Protein AF-A0A847ZQ90-F1 (afdb_monomer)

Sequence (105 aa):
MAGVKGRSGGARPGAGRPKKEPQEHDESGVFGPDTNGMQPLDVLQTMMNDPEIPVALRIKAAQAAAQYVHPKIGDGGKKAETADRAKVAASKFKPATPPPPTRLQ

pLDDT: mean 77.45, std 12.91, range [46.72, 95.0]

Secondary structure (DSSP, 8-state):
-TT-TTTS----TT-SPPPPPPP--------S---TT--HHHHHHHHHH-SSS-HHHHHHHHHHHHHHHS--TTTSHHHHHHHHHHHHHHHTTPPPPPPPPP---

Solvent-accessible surface area (backbone atoms only — not comparable to full-atom values): 7118 Å² total; per-residue (Å²): 126,91,76,48,91,88,72,58,94,60,88,48,92,89,60,70,80,78,82,74,77,83,75,85,72,81,79,78,82,78,82,69,80,92,55,84,91,56,55,74,66,55,48,27,54,52,47,40,70,40,83,89,47,57,67,73,57,20,52,52,27,43,62,63,43,43,66,76,75,46,74,53,82,78,77,59,38,76,64,50,57,50,51,54,53,47,52,61,54,52,66,75,66,62,78,80,80,79,79,78,83,81,81,84,128

Structure (mmCIF, N/CA/C/O backbone):
data_AF-A0A847ZQ90-F1
#
_entry.id   AF-A0A847ZQ90-F1
#
loop_
_atom_site.group_PDB
_atom_site.id
_atom_site.type_symbol
_atom_site.label_atom_id
_atom_site.label_alt_id
_atom_site.label_comp_id
_atom_site.label_asym_id
_atom_site.label_entity_id
_atom_site.label_seq_id
_atom_site.pdbx_PDB_ins_code
_atom_site.Cartn_x
_atom_site.Cartn_y
_atom_site.Cartn_z
_atom_site.occupancy
_atom_site.B_iso_or_equiv
_atom_site.auth_seq_id
_atom_site.auth_comp_id
_atom_site.auth_asym_id
_atom_site.auth_atom_id
_atom_site.pdbx_PDB_model_num
ATOM 1 N N . MET A 1 1 ? 34.712 35.000 13.107 1.00 46.72 1 MET A N 1
ATOM 2 C CA . MET A 1 1 ? 33.842 35.631 12.092 1.00 46.72 1 MET A CA 1
ATOM 3 C C . MET A 1 1 ? 33.406 34.585 11.078 1.00 46.72 1 MET A C 1
ATOM 5 O O . MET A 1 1 ? 34.232 34.127 10.294 1.00 46.72 1 MET A O 1
ATOM 9 N N . ALA A 1 2 ? 32.135 34.183 11.114 1.00 49.19 2 ALA A N 1
ATOM 10 C CA . ALA A 1 2 ? 31.499 33.549 9.962 1.00 49.19 2 ALA A CA 1
ATOM 11 C C . ALA A 1 2 ? 31.357 34.612 8.854 1.00 49.19 2 ALA A C 1
ATOM 13 O O . ALA A 1 2 ? 31.035 35.756 9.164 1.00 49.19 2 ALA A O 1
ATOM 14 N N . GLY A 1 3 ? 31.658 34.269 7.597 1.00 58.31 3 GLY A N 1
ATOM 15 C CA . GLY A 1 3 ? 31.523 35.194 6.458 1.00 58.31 3 GLY A CA 1
ATOM 16 C C . GLY A 1 3 ? 32.808 35.866 5.950 1.00 58.31 3 GLY A C 1
ATOM 17 O O . GLY A 1 3 ? 32.733 36.697 5.051 1.00 58.31 3 GLY A O 1
ATOM 18 N N . VAL A 1 4 ? 33.997 35.500 6.448 1.00 60.16 4 VAL A N 1
ATOM 19 C CA . VAL A 1 4 ? 35.259 35.921 5.805 1.00 60.16 4 VAL A CA 1
ATOM 20 C C . VAL A 1 4 ? 35.338 35.283 4.411 1.00 60.16 4 VAL A C 1
ATOM 22 O O . VAL A 1 4 ? 35.268 34.056 4.291 1.00 60.16 4 VAL A O 1
ATOM 25 N N . LYS A 1 5 ? 35.482 36.105 3.361 1.00 57.72 5 LYS A N 1
ATOM 26 C CA . LYS A 1 5 ? 35.634 35.673 1.960 1.00 57.72 5 LYS A CA 1
ATOM 27 C C . LYS A 1 5 ? 36.796 34.670 1.865 1.00 57.72 5 LYS A C 1
ATOM 29 O O . LYS A 1 5 ? 37.941 35.035 2.102 1.00 57.72 5 LYS A O 1
ATOM 34 N N . GLY A 1 6 ? 36.483 33.399 1.599 1.00 62.88 6 GLY A N 1
ATOM 35 C CA . GLY A 1 6 ? 37.452 32.291 1.535 1.00 62.88 6 GLY A CA 1
ATOM 36 C C . GLY A 1 6 ? 37.473 31.328 2.735 1.00 62.88 6 GLY A C 1
ATOM 37 O O . GLY A 1 6 ? 38.161 30.316 2.669 1.00 62.88 6 GLY A O 1
ATOM 38 N N . ARG A 1 7 ? 36.717 31.588 3.813 1.00 59.31 7 ARG A N 1
ATOM 39 C CA . ARG A 1 7 ? 36.573 30.672 4.971 1.00 59.31 7 ARG A CA 1
ATOM 40 C C . ARG A 1 7 ? 35.157 30.113 5.160 1.00 59.31 7 ARG A C 1
ATOM 42 O O . ARG A 1 7 ? 34.909 29.409 6.135 1.00 59.31 7 ARG A O 1
ATOM 49 N N . SER A 1 8 ? 34.215 30.424 4.270 1.00 66.31 8 SER A N 1
ATOM 50 C CA . SER A 1 8 ? 32.895 29.787 4.274 1.00 66.31 8 SER A CA 1
ATOM 51 C C . SER A 1 8 ? 32.989 28.369 3.703 1.00 66.31 8 SER A C 1
ATOM 53 O O . SER A 1 8 ? 33.693 28.127 2.724 1.00 66.31 8 SER A O 1
ATOM 55 N N . GLY A 1 9 ? 32.277 27.422 4.319 1.00 65.50 9 GLY A N 1
ATOM 56 C CA . GLY A 1 9 ? 32.159 26.030 3.869 1.00 65.50 9 GLY A CA 1
ATOM 57 C C . GLY A 1 9 ? 31.305 25.881 2.606 1.00 65.50 9 GLY A C 1
ATOM 58 O O . GLY A 1 9 ? 30.337 25.132 2.608 1.00 65.50 9 GLY A O 1
ATOM 59 N N . GLY A 1 10 ? 31.616 26.645 1.557 1.00 70.00 10 GLY A N 1
ATOM 60 C CA . GLY A 1 10 ? 30.980 26.528 0.248 1.00 70.00 10 GLY A CA 1
ATOM 61 C C . GLY A 1 10 ? 31.438 25.274 -0.496 1.00 70.00 10 GLY A C 1
ATOM 62 O O . GLY A 1 10 ? 32.415 24.628 -0.107 1.00 70.00 10 GLY A O 1
ATOM 63 N N . ALA A 1 11 ? 30.727 24.937 -1.575 1.00 65.81 11 ALA A N 1
ATOM 64 C CA . ALA A 1 11 ? 31.082 23.829 -2.455 1.00 65.81 11 ALA A CA 1
ATOM 65 C C . ALA A 1 11 ? 32.560 23.934 -2.866 1.00 65.81 11 ALA A C 1
ATOM 67 O O . ALA A 1 11 ? 32.972 24.894 -3.521 1.00 65.81 11 ALA A O 1
ATOM 68 N N . ARG A 1 12 ? 33.373 22.968 -2.426 1.00 71.50 12 ARG A N 1
ATOM 69 C CA . ARG A 1 12 ? 34.786 22.907 -2.800 1.00 71.50 12 ARG A CA 1
ATOM 70 C C . ARG A 1 12 ? 34.880 22.376 -4.234 1.00 71.50 12 ARG A C 1
ATOM 72 O O . ARG A 1 12 ? 34.108 21.478 -4.575 1.00 71.50 12 ARG A O 1
ATOM 79 N N . PRO A 1 13 ? 35.814 22.868 -5.063 1.00 69.62 13 PRO A N 1
ATOM 80 C CA . PRO A 1 13 ? 36.079 22.273 -6.370 1.00 69.62 13 PRO A CA 1
ATOM 81 C C . PRO A 1 13 ? 36.322 20.763 -6.215 1.00 69.62 13 PRO A C 1
ATOM 83 O O . PRO A 1 13 ? 37.179 20.359 -5.432 1.00 69.62 13 PRO A O 1
ATOM 86 N N . GLY A 1 14 ? 35.519 19.934 -6.887 1.00 69.25 14 GLY A N 1
ATOM 87 C CA . GLY A 1 14 ? 35.599 18.469 -6.789 1.00 69.25 14 GLY A CA 1
ATOM 88 C C . GLY A 1 14 ? 34.959 17.834 -5.544 1.00 69.25 14 GLY A C 1
ATOM 89 O O . GLY A 1 14 ? 35.013 16.616 -5.403 1.00 69.25 14 GLY A O 1
ATOM 90 N N . ALA A 1 15 ? 34.331 18.608 -4.651 1.00 71.25 15 ALA A N 1
ATOM 91 C CA . ALA A 1 15 ? 33.529 18.062 -3.558 1.00 71.25 15 ALA A CA 1
ATOM 92 C C . ALA A 1 15 ? 32.069 17.891 -3.987 1.00 71.25 15 ALA A C 1
ATOM 94 O O . ALA A 1 15 ? 31.384 18.848 -4.343 1.00 71.25 15 ALA A O 1
ATOM 95 N N . GLY A 1 16 ? 31.595 16.653 -3.911 1.00 74.25 16 GLY A N 1
ATOM 96 C CA . GLY A 1 16 ? 30.240 16.260 -4.274 1.00 74.25 16 GLY A CA 1
ATOM 97 C C . GLY A 1 16 ? 30.249 14.888 -4.933 1.00 74.25 16 GLY A C 1
ATOM 98 O O . GLY A 1 16 ? 31.232 14.490 -5.554 1.00 74.25 16 GLY A O 1
ATOM 99 N N . ARG A 1 17 ? 29.151 14.143 -4.795 1.00 76.56 17 ARG A N 1
ATOM 100 C CA . ARG A 1 17 ? 28.950 12.928 -5.588 1.00 76.56 17 ARG A CA 1
ATOM 101 C C . ARG A 1 17 ? 28.786 13.358 -7.055 1.00 76.56 17 ARG A C 1
ATOM 103 O O . ARG A 1 17 ? 27.980 14.261 -7.292 1.00 76.56 17 ARG A O 1
ATOM 110 N N . PRO A 1 18 ? 29.510 12.761 -8.021 1.00 76.88 18 PRO A N 1
ATOM 111 C CA . PRO A 1 18 ? 29.303 13.064 -9.434 1.00 76.88 18 PRO A CA 1
ATOM 112 C C . PRO A 1 18 ? 27.821 12.903 -9.779 1.00 76.88 18 PRO A C 1
ATOM 114 O O . PRO A 1 18 ? 27.154 11.989 -9.279 1.00 76.88 18 PRO A O 1
ATOM 117 N N . LYS A 1 19 ? 27.294 13.834 -10.582 1.00 72.56 19 LYS A N 1
ATOM 118 C CA . LYS A 1 19 ? 25.897 13.795 -11.021 1.00 72.56 19 LYS A CA 1
ATOM 119 C C . LYS A 1 19 ? 25.692 12.481 -11.772 1.00 72.56 19 LYS A C 1
ATOM 121 O O . LYS A 1 19 ? 26.364 12.241 -12.769 1.00 72.56 19 LYS A O 1
ATOM 126 N N . LYS A 1 20 ? 24.802 11.625 -11.262 1.00 80.06 20 LYS A N 1
ATOM 127 C CA . LYS A 1 20 ? 24.366 10.434 -11.994 1.00 80.06 20 LYS A CA 1
ATOM 128 C C . LYS A 1 20 ? 23.704 10.915 -13.285 1.00 80.06 20 LYS A C 1
ATOM 130 O O . LYS A 1 20 ? 22.932 11.876 -13.236 1.00 80.06 20 LYS A O 1
ATOM 135 N N . GLU A 1 21 ? 24.028 10.274 -14.400 1.00 79.56 21 GLU A N 1
ATOM 136 C CA . G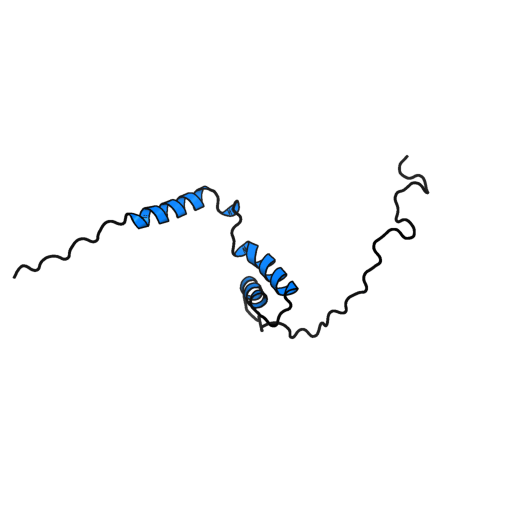LU A 1 21 ? 23.369 10.546 -15.675 1.00 79.56 21 GLU A CA 1
ATOM 137 C C . GLU A 1 21 ? 21.848 10.386 -15.513 1.00 79.56 21 GLU A C 1
ATOM 139 O O . GLU A 1 21 ? 21.410 9.492 -14.768 1.00 79.56 21 GLU A O 1
ATOM 144 N N . PRO A 1 22 ? 21.040 11.269 -16.131 1.00 73.44 22 PRO A N 1
ATOM 145 C CA . PRO A 1 22 ? 19.598 11.094 -16.165 1.00 73.44 22 PRO A CA 1
ATOM 146 C C . PRO A 1 22 ? 19.318 9.725 -16.776 1.00 73.44 22 PRO A C 1
ATOM 148 O O . PRO A 1 22 ? 19.734 9.454 -17.897 1.00 73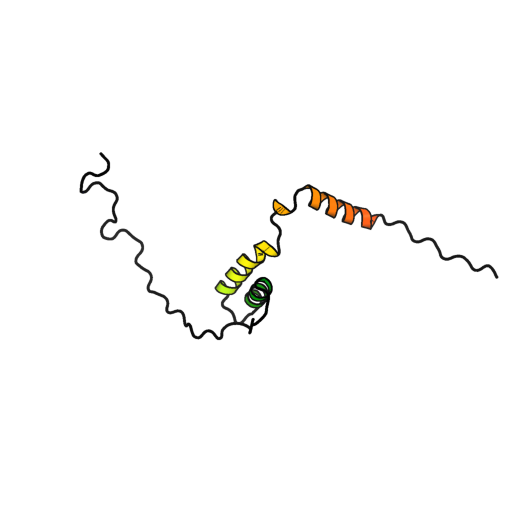.44 22 PRO A O 1
ATOM 151 N N . GLN A 1 23 ? 18.677 8.838 -16.020 1.00 71.19 23 GLN A N 1
ATOM 152 C CA . 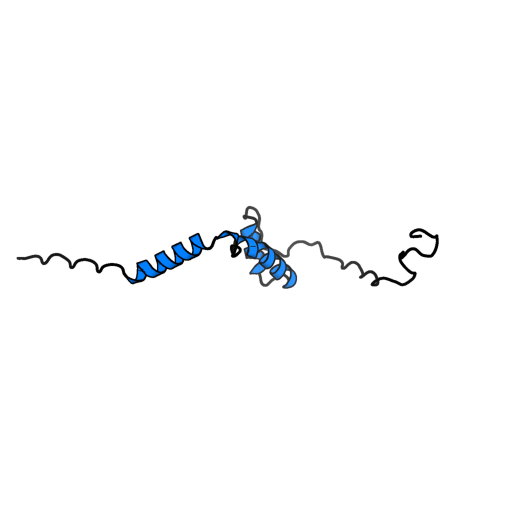GLN A 1 23 ? 18.166 7.616 -16.622 1.00 71.19 23 GLN A CA 1
ATOM 153 C C . GLN A 1 23 ? 16.978 8.036 -17.477 1.00 71.19 23 GLN A C 1
ATOM 155 O O . GLN A 1 23 ? 16.045 8.642 -16.955 1.00 71.19 23 GLN A O 1
ATOM 160 N N . GLU A 1 24 ? 17.054 7.769 -18.776 1.00 64.06 24 GLU A N 1
ATOM 161 C CA . GLU A 1 24 ? 15.916 7.902 -19.676 1.00 64.06 24 GLU A CA 1
ATOM 162 C C . GLU A 1 24 ? 14.834 6.953 -19.158 1.00 64.06 24 GLU A C 1
ATOM 164 O O . GLU A 1 24 ? 15.033 5.742 -19.040 1.00 64.06 24 GLU A O 1
ATOM 169 N N . HIS A 1 25 ? 13.738 7.534 -18.686 1.00 57.69 25 HIS A N 1
ATOM 170 C CA . HIS A 1 25 ? 12.554 6.787 -18.318 1.00 57.69 25 HIS A CA 1
ATOM 171 C C . HIS A 1 25 ? 11.730 6.687 -19.597 1.00 57.69 25 HIS A C 1
ATOM 173 O O . HIS A 1 25 ? 11.339 7.710 -20.154 1.00 57.69 25 HIS A O 1
ATOM 179 N N . ASP A 1 26 ? 11.532 5.472 -20.105 1.00 54.62 26 ASP A N 1
ATOM 180 C CA . ASP A 1 26 ? 10.640 5.242 -21.235 1.00 54.62 26 ASP A CA 1
ATOM 181 C C . ASP A 1 26 ? 9.209 5.597 -20.802 1.00 54.62 26 ASP A C 1
ATOM 183 O O . ASP A 1 26 ? 8.507 4.810 -20.171 1.00 54.62 26 ASP A O 1
ATOM 187 N N . GLU A 1 27 ? 8.776 6.817 -21.127 1.00 54.38 27 GLU A N 1
ATOM 188 C CA . GLU A 1 27 ? 7.426 7.342 -20.873 1.00 54.38 27 GLU A CA 1
ATOM 189 C C . GLU A 1 27 ? 6.367 6.699 -21.798 1.00 54.38 27 GLU A C 1
ATOM 191 O O . GLU A 1 27 ? 5.228 7.167 -21.871 1.00 54.38 27 GLU A O 1
ATOM 196 N N . SER A 1 28 ? 6.709 5.631 -22.534 1.00 50.31 28 SER A N 1
ATOM 197 C CA . SER A 1 28 ? 5.750 4.810 -23.278 1.00 50.31 28 SER A CA 1
ATOM 198 C C . SER A 1 28 ? 4.928 3.982 -22.284 1.00 50.31 28 SER A C 1
ATOM 200 O O . SER A 1 28 ? 5.120 2.777 -22.118 1.00 50.31 28 SER A O 1
ATOM 202 N N . GLY A 1 29 ? 4.055 4.676 -21.556 1.00 53.44 29 GLY A N 1
ATOM 203 C CA . GLY A 1 29 ? 3.233 4.174 -20.466 1.00 53.44 29 GLY A CA 1
ATOM 204 C C . GLY A 1 29 ? 2.179 3.177 -20.932 1.00 53.44 29 GLY A C 1
ATOM 205 O O . GLY A 1 29 ? 1.008 3.520 -21.056 1.00 53.44 29 GLY A O 1
ATOM 206 N N . VAL A 1 30 ? 2.598 1.929 -21.144 1.00 53.53 30 VAL A N 1
ATOM 207 C CA . VAL A 1 30 ? 1.719 0.755 -21.283 1.00 53.53 30 VAL A CA 1
ATOM 208 C C . VAL A 1 30 ? 2.205 -0.380 -20.370 1.00 53.53 30 VAL A C 1
ATOM 210 O O . VAL A 1 30 ? 2.106 -1.553 -20.700 1.00 53.53 30 VAL A O 1
ATOM 213 N N . PHE A 1 31 ? 2.778 -0.052 -19.211 1.00 54.97 31 PHE A N 1
ATOM 214 C CA . PHE A 1 31 ? 3.101 -1.045 -18.182 1.00 54.97 31 PHE A CA 1
ATOM 215 C C . PHE A 1 31 ? 2.247 -0.785 -16.950 1.00 54.97 31 PHE A C 1
ATOM 217 O O . PHE A 1 31 ? 2.669 -0.158 -15.979 1.00 54.97 31 PHE A O 1
ATOM 224 N N . GLY A 1 32 ? 1.004 -1.237 -17.030 1.00 61.66 32 GLY A N 1
ATOM 225 C CA . GLY A 1 32 ? 0.101 -1.278 -15.897 1.00 61.66 32 GLY A CA 1
ATOM 226 C C . GLY A 1 32 ? -1.295 -1.733 -16.312 1.00 61.66 32 GLY A C 1
ATOM 227 O O . GLY A 1 32 ? -1.692 -1.511 -17.458 1.00 61.66 32 GLY A O 1
ATOM 228 N N . PRO A 1 33 ? -2.041 -2.370 -15.399 1.00 68.12 33 PRO A N 1
ATOM 229 C CA . PRO A 1 33 ? -3.439 -2.701 -15.637 1.00 68.12 33 PRO A CA 1
ATOM 230 C C . PRO A 1 33 ? -4.246 -1.426 -15.926 1.00 68.12 33 PRO A C 1
ATOM 232 O O . PRO A 1 33 ? -3.936 -0.361 -15.392 1.00 68.12 33 PRO A O 1
ATOM 235 N N . ASP A 1 34 ? -5.294 -1.524 -16.751 1.00 77.56 34 ASP A N 1
ATOM 236 C CA . ASP A 1 34 ? -6.236 -0.416 -16.944 1.00 77.56 34 ASP A CA 1
ATOM 237 C C . ASP A 1 34 ? -6.957 -0.140 -15.618 1.00 77.56 34 ASP A C 1
ATOM 239 O O . ASP A 1 34 ? -7.784 -0.926 -15.155 1.00 77.56 34 ASP A O 1
ATOM 243 N N . THR A 1 35 ? -6.582 0.960 -14.969 1.00 77.62 35 THR A N 1
ATOM 244 C CA . THR A 1 35 ? -7.099 1.346 -13.654 1.00 77.62 35 THR A CA 1
ATOM 245 C C . THR A 1 35 ? -8.160 2.439 -13.721 1.00 77.62 35 THR A C 1
ATOM 247 O O . THR A 1 35 ? -8.463 3.070 -12.704 1.00 77.62 35 THR A O 1
ATOM 250 N N . ASN A 1 36 ? -8.722 2.707 -14.902 1.00 84.62 36 ASN A N 1
ATOM 251 C CA . ASN A 1 36 ? -9.748 3.730 -15.062 1.00 84.62 36 ASN A CA 1
ATOM 252 C C . ASN A 1 36 ? -10.957 3.459 -14.147 1.00 84.62 36 ASN A C 1
ATOM 254 O O . ASN A 1 36 ? -11.580 2.402 -14.191 1.00 84.62 36 ASN A O 1
ATOM 258 N N . GLY A 1 37 ? -11.290 4.438 -13.300 1.00 85.50 37 GLY A N 1
ATOM 259 C CA . GLY A 1 37 ? -12.434 4.375 -12.381 1.00 85.50 37 GLY A CA 1
ATOM 260 C C . GLY A 1 37 ? -12.206 3.602 -11.075 1.00 85.50 37 GLY A C 1
ATOM 261 O O . GLY A 1 37 ? -13.118 3.551 -10.249 1.00 85.50 37 GLY A O 1
ATOM 262 N N . MET A 1 38 ? -11.017 3.034 -10.848 1.00 88.94 38 MET A N 1
ATOM 263 C CA . MET A 1 38 ? -10.687 2.353 -9.590 1.00 88.94 38 MET A CA 1
ATOM 264 C C . MET A 1 38 ? -10.367 3.345 -8.469 1.00 88.94 38 MET A C 1
ATOM 266 O O . MET A 1 38 ? -9.882 4.453 -8.710 1.00 88.94 38 MET A O 1
ATOM 270 N N . GLN A 1 39 ? -10.608 2.942 -7.218 1.00 91.69 39 GLN A N 1
ATOM 271 C CA . GLN A 1 39 ? -10.160 3.741 -6.081 1.00 91.69 39 GLN A CA 1
ATOM 272 C C . GLN A 1 39 ? -8.629 3.702 -5.985 1.00 91.69 39 GLN A C 1
ATOM 274 O O . GLN A 1 39 ? -8.020 2.688 -6.328 1.00 91.69 39 GLN A O 1
ATOM 279 N N . PRO A 1 40 ? -7.976 4.758 -5.464 1.00 89.88 40 PRO A N 1
ATOM 280 C CA . PRO A 1 40 ? -6.514 4.818 -5.401 1.00 89.88 40 PRO A CA 1
ATOM 281 C C . PRO A 1 40 ? -5.874 3.622 -4.683 1.00 89.88 40 PRO A C 1
ATOM 283 O O . PRO A 1 40 ? -4.797 3.171 -5.059 1.00 89.88 40 PRO A O 1
ATOM 286 N N . LEU A 1 41 ? -6.541 3.089 -3.658 1.00 91.62 41 LEU A N 1
ATOM 287 C CA . LEU A 1 41 ? -6.081 1.906 -2.934 1.00 91.62 41 LEU A CA 1
ATOM 288 C C . LEU A 1 41 ? -6.096 0.650 -3.818 1.00 91.62 41 LEU A C 1
ATOM 290 O O . LEU A 1 41 ? -5.137 -0.119 -3.788 1.00 91.62 41 LEU A O 1
ATOM 294 N N . ASP A 1 42 ? -7.137 0.480 -4.631 1.00 92.25 42 ASP A N 1
ATOM 295 C CA . ASP A 1 42 ? -7.280 -0.663 -5.535 1.00 92.25 42 ASP A CA 1
ATOM 296 C C . ASP A 1 42 ? -6.199 -0.628 -6.618 1.00 92.25 42 ASP A C 1
ATOM 298 O O . ASP A 1 42 ? -5.601 -1.655 -6.925 1.00 92.25 42 ASP A O 1
ATOM 302 N N . VAL A 1 43 ? -5.855 0.565 -7.114 1.00 92.19 43 VAL A N 1
ATOM 303 C CA . VAL A 1 43 ? -4.730 0.769 -8.046 1.00 92.19 43 VAL A CA 1
ATOM 304 C C . VAL A 1 43 ? -3.402 0.311 -7.442 1.00 92.19 43 VAL A C 1
ATOM 306 O O . VAL A 1 43 ? -2.614 -0.373 -8.089 1.00 92.19 43 VAL A O 1
ATOM 309 N N . LEU A 1 44 ? -3.135 0.653 -6.180 1.00 92.50 44 LEU A N 1
ATOM 310 C CA . LEU A 1 44 ? -1.899 0.226 -5.518 1.00 92.50 44 LEU A CA 1
ATOM 311 C C . LEU A 1 44 ? -1.871 -1.292 -5.299 1.00 92.50 44 LEU A C 1
ATOM 313 O O . LEU A 1 44 ? -0.810 -1.911 -5.409 1.00 92.50 44 LEU A O 1
ATOM 317 N N . GLN A 1 45 ? -3.027 -1.896 -5.016 1.00 92.56 45 GLN A N 1
ATOM 318 C CA . GLN A 1 45 ? -3.145 -3.340 -4.843 1.00 92.56 45 GLN A CA 1
ATOM 319 C C . GLN A 1 45 ? -2.977 -4.111 -6.153 1.00 92.56 45 GLN A C 1
ATOM 321 O O . GLN A 1 45 ? -2.326 -5.156 -6.158 1.00 92.56 45 GLN A O 1
ATOM 326 N N . THR A 1 46 ? -3.518 -3.615 -7.265 1.00 92.81 46 THR A N 1
ATOM 327 C CA . THR A 1 46 ? -3.301 -4.236 -8.577 1.00 92.81 46 THR A CA 1
ATOM 328 C C . THR A 1 46 ? -1.832 -4.131 -8.973 1.00 92.81 46 THR A C 1
ATOM 330 O O . THR A 1 46 ? -1.215 -5.144 -9.297 1.00 92.81 46 THR A O 1
ATOM 333 N N . MET A 1 47 ? -1.224 -2.951 -8.815 1.00 92.25 47 MET A N 1
ATOM 334 C CA . MET A 1 47 ? 0.179 -2.726 -9.167 1.00 92.25 47 MET A CA 1
ATOM 335 C C . MET A 1 47 ? 1.173 -3.565 -8.353 1.00 92.25 47 MET A C 1
ATOM 337 O O . MET A 1 47 ? 2.186 -4.008 -8.889 1.00 92.25 47 MET A O 1
ATOM 341 N N . MET A 1 48 ? 0.933 -3.784 -7.056 1.00 92.62 48 MET A N 1
ATOM 342 C CA . MET A 1 48 ? 1.859 -4.575 -6.232 1.00 92.62 48 MET A CA 1
ATOM 343 C C . MET A 1 48 ? 1.797 -6.083 -6.527 1.00 92.62 48 MET A C 1
ATOM 345 O O . MET A 1 48 ? 2.783 -6.782 -6.289 1.00 92.62 48 MET A O 1
ATOM 349 N N . ASN A 1 49 ? 0.659 -6.568 -7.038 1.00 92.31 49 ASN A N 1
ATOM 350 C CA . ASN A 1 49 ? 0.409 -7.984 -7.316 1.00 92.31 49 ASN A CA 1
ATOM 351 C C . ASN A 1 49 ? 0.744 -8.389 -8.760 1.00 92.31 49 ASN A C 1
ATOM 353 O O . ASN A 1 49 ? 0.866 -9.580 -9.042 1.00 92.31 49 ASN A O 1
ATOM 357 N N . ASP A 1 50 ? 0.906 -7.425 -9.663 1.00 91.38 50 ASP A N 1
ATOM 358 C CA . ASP A 1 50 ? 1.216 -7.677 -11.067 1.00 91.38 50 ASP A CA 1
ATOM 359 C C . ASP A 1 50 ? 2.676 -8.164 -11.246 1.00 91.38 50 ASP A C 1
ATOM 361 O O . ASP A 1 50 ? 3.609 -7.511 -10.763 1.00 91.38 50 ASP A O 1
ATOM 365 N N . PRO A 1 51 ? 2.933 -9.323 -11.883 1.00 90.06 51 PRO A N 1
ATOM 366 C CA . PRO A 1 51 ? 4.288 -9.784 -12.188 1.00 90.06 51 PRO A CA 1
ATOM 367 C C . PRO A 1 51 ? 4.989 -8.999 -13.305 1.00 90.06 51 PRO A C 1
ATOM 369 O O . PRO A 1 51 ? 6.219 -8.990 -13.314 1.00 90.06 51 PRO A O 1
ATOM 372 N N . GLU A 1 52 ? 4.248 -8.332 -14.195 1.00 89.00 52 GLU A N 1
ATOM 373 C CA . GLU A 1 52 ? 4.801 -7.579 -15.335 1.00 89.00 52 GLU A CA 1
ATOM 374 C C . GLU A 1 52 ? 5.427 -6.245 -14.900 1.00 89.00 52 GLU A C 1
ATOM 376 O O . GLU A 1 52 ? 6.275 -5.669 -15.584 1.00 89.00 52 GLU A O 1
ATOM 381 N N . ILE A 1 53 ? 5.041 -5.748 -13.723 1.00 88.38 53 ILE A N 1
ATOM 382 C CA . ILE A 1 53 ? 5.547 -4.489 -13.184 1.00 88.38 53 ILE A CA 1
ATOM 383 C C . ILE A 1 53 ? 6.915 -4.708 -12.513 1.00 88.38 53 ILE A C 1
ATOM 385 O O . ILE A 1 53 ? 7.072 -5.604 -11.673 1.00 88.38 53 ILE A O 1
ATOM 389 N N . PRO A 1 54 ? 7.913 -3.840 -12.779 1.00 90.81 54 PRO A N 1
ATOM 390 C CA . PRO A 1 54 ? 9.209 -3.889 -12.116 1.00 90.81 54 PRO A CA 1
ATOM 391 C C . PRO A 1 54 ? 9.098 -3.953 -10.589 1.00 90.81 54 PRO A C 1
ATOM 393 O O . PRO A 1 54 ? 8.406 -3.148 -9.962 1.00 90.81 54 PRO A O 1
ATOM 396 N N . VAL A 1 55 ? 9.870 -4.850 -9.967 1.00 92.62 55 VAL A N 1
ATOM 397 C CA . VAL A 1 55 ? 9.849 -5.107 -8.512 1.00 92.62 55 VAL A CA 1
ATOM 398 C C . VAL A 1 55 ? 9.942 -3.820 -7.683 1.00 92.62 55 VAL A C 1
ATOM 400 O O . VAL A 1 55 ? 9.240 -3.673 -6.685 1.00 92.62 55 VAL A O 1
ATOM 403 N N . ALA A 1 56 ? 10.766 -2.861 -8.112 1.00 92.69 56 ALA A N 1
ATOM 404 C CA . ALA A 1 56 ? 10.927 -1.583 -7.426 1.00 92.69 56 ALA A CA 1
ATOM 405 C C . ALA A 1 56 ? 9.631 -0.751 -7.373 1.00 92.69 56 ALA A C 1
ATOM 407 O O . ALA A 1 56 ? 9.377 -0.087 -6.369 1.00 92.69 56 ALA A O 1
ATOM 408 N N . LEU A 1 57 ? 8.809 -0.781 -8.427 1.00 91.50 57 LEU A N 1
ATOM 409 C CA . LEU A 1 57 ? 7.512 -0.098 -8.456 1.00 91.50 57 LEU A CA 1
ATOM 410 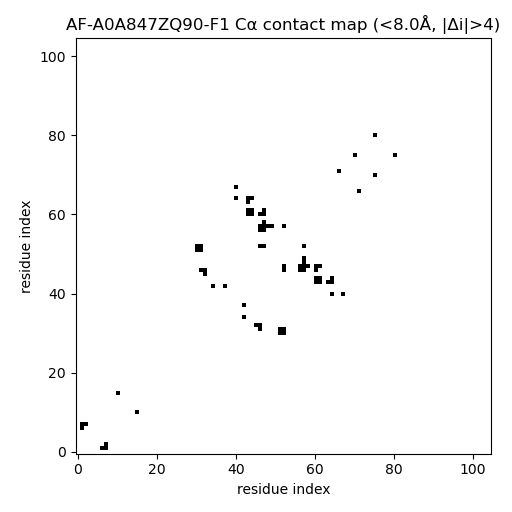C C . LEU A 1 57 ? 6.485 -0.828 -7.587 1.00 91.50 57 LEU A C 1
ATOM 412 O O . LEU A 1 57 ? 5.761 -0.176 -6.838 1.00 91.50 57 LEU A O 1
ATOM 416 N N . ARG A 1 58 ? 6.503 -2.166 -7.578 1.00 92.88 58 ARG A N 1
ATOM 417 C CA . ARG A 1 58 ? 5.631 -2.970 -6.703 1.00 92.88 58 ARG A CA 1
ATOM 418 C C . ARG A 1 58 ? 5.882 -2.695 -5.225 1.00 92.88 58 ARG A C 1
ATOM 420 O O . ARG A 1 58 ? 4.940 -2.514 -4.461 1.00 92.88 58 ARG A O 1
ATOM 427 N N . ILE A 1 59 ? 7.153 -2.591 -4.827 1.00 95.00 59 ILE A N 1
ATOM 428 C CA . ILE A 1 59 ? 7.534 -2.251 -3.448 1.00 95.00 59 ILE A CA 1
ATOM 429 C C . ILE A 1 59 ? 7.036 -0.848 -3.075 1.00 95.00 59 ILE A C 1
ATOM 431 O O . ILE A 1 59 ? 6.512 -0.659 -1.978 1.00 95.00 59 ILE A O 1
ATOM 435 N N . LYS A 1 60 ? 7.150 0.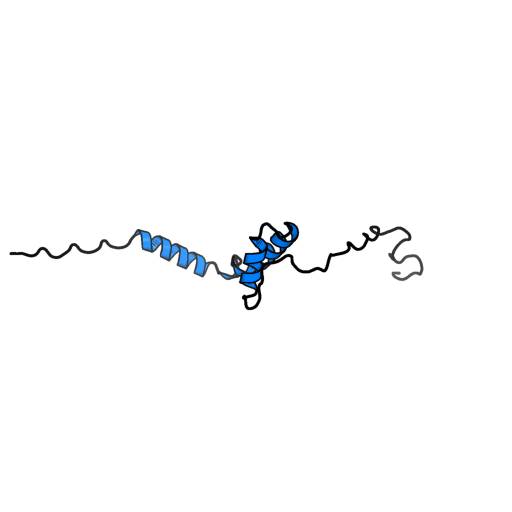133 -3.983 1.00 93.56 60 LYS A N 1
ATOM 436 C CA . LYS A 1 60 ? 6.622 1.490 -3.757 1.00 93.56 60 LYS A CA 1
ATOM 437 C C . LYS A 1 60 ? 5.101 1.485 -3.589 1.00 93.56 60 LYS A C 1
ATOM 439 O O . LYS A 1 60 ? 4.599 2.128 -2.668 1.00 93.56 60 LYS A O 1
ATOM 444 N N . ALA A 1 61 ? 4.387 0.739 -4.433 1.00 93.50 61 ALA A N 1
ATOM 445 C CA . ALA A 1 61 ? 2.939 0.594 -4.331 1.00 93.50 61 ALA A CA 1
ATOM 446 C C . ALA A 1 61 ? 2.531 -0.048 -2.992 1.00 93.50 61 ALA A C 1
ATOM 448 O O . ALA A 1 61 ? 1.688 0.494 -2.276 1.00 93.50 61 ALA A O 1
ATOM 449 N N . ALA A 1 62 ? 3.212 -1.127 -2.593 1.00 93.81 62 ALA A N 1
ATOM 450 C CA . ALA A 1 62 ? 2.983 -1.803 -1.318 1.00 93.81 62 ALA A CA 1
ATOM 451 C C . ALA A 1 62 ? 3.242 -0.888 -0.109 1.00 93.81 62 ALA A C 1
ATOM 453 O O . ALA A 1 62 ? 2.447 -0.857 0.829 1.00 93.81 62 ALA A O 1
ATOM 454 N N . GLN A 1 63 ? 4.318 -0.095 -0.127 1.00 93.69 63 GLN A N 1
ATOM 455 C CA . GLN A 1 63 ? 4.632 0.847 0.951 1.00 93.69 63 GLN A CA 1
ATOM 456 C C . GLN A 1 63 ? 3.556 1.934 1.109 1.00 93.69 63 GLN A C 1
ATOM 458 O O . GLN A 1 63 ? 3.232 2.328 2.233 1.00 93.69 63 GLN A O 1
ATOM 463 N N . ALA A 1 64 ? 2.995 2.418 -0.001 1.00 93.00 64 ALA A N 1
ATOM 464 C CA . ALA A 1 64 ? 1.889 3.369 0.023 1.00 93.00 64 ALA A CA 1
ATOM 465 C C . ALA A 1 64 ? 0.597 2.718 0.551 1.00 93.00 64 ALA A C 1
ATOM 467 O O . ALA A 1 64 ? -0.051 3.280 1.433 1.00 93.00 64 ALA A O 1
ATOM 468 N N . ALA A 1 65 ? 0.266 1.507 0.087 1.00 92.25 65 ALA A N 1
ATOM 469 C CA . ALA A 1 65 ? -0.929 0.774 0.508 1.00 92.25 65 ALA A CA 1
ATOM 470 C C . ALA A 1 65 ? -0.892 0.343 1.988 1.00 92.25 65 ALA A C 1
ATOM 472 O O . ALA A 1 65 ? -1.926 0.342 2.660 1.00 92.25 65 ALA A O 1
ATOM 473 N N . ALA A 1 66 ? 0.292 0.026 2.526 1.00 89.94 66 ALA A N 1
ATOM 474 C CA . ALA A 1 66 ? 0.464 -0.474 3.892 1.00 89.94 66 ALA A CA 1
ATOM 475 C C . ALA A 1 66 ? -0.126 0.457 4.965 1.00 89.94 66 ALA A C 1
ATOM 477 O O . ALA A 1 66 ? -0.606 -0.021 5.988 1.00 89.94 66 ALA A O 1
ATOM 478 N N . GLN A 1 67 ? -0.133 1.771 4.721 1.00 86.69 67 GLN A N 1
ATOM 479 C CA . GLN A 1 67 ? -0.653 2.771 5.661 1.00 86.69 67 GLN A CA 1
ATOM 480 C C . GLN A 1 67 ? -2.171 2.692 5.853 1.00 86.69 67 GLN A C 1
ATOM 482 O O . GLN A 1 67 ? -2.678 3.131 6.882 1.00 86.69 67 GLN A O 1
ATOM 487 N N . TYR A 1 68 ? -2.882 2.146 4.868 1.00 86.25 68 TYR A N 1
ATOM 488 C CA . TYR A 1 68 ? -4.339 2.050 4.860 1.00 86.25 68 TYR A CA 1
ATOM 489 C C . TYR A 1 68 ? -4.828 0.638 5.199 1.00 86.25 68 TYR A C 1
ATOM 491 O O . TYR A 1 68 ? -5.923 0.481 5.729 1.00 86.25 68 TYR A O 1
ATOM 499 N N . VAL A 1 69 ? -4.015 -0.388 4.920 1.00 83.69 69 VAL A N 1
ATOM 500 C CA . VAL A 1 69 ? -4.335 -1.795 5.223 1.00 83.69 69 VAL A CA 1
ATOM 501 C C . VAL A 1 69 ? -3.942 -2.175 6.653 1.00 83.69 69 VAL A C 1
ATOM 503 O O . VAL A 1 69 ? -4.639 -2.953 7.303 1.00 83.69 69 VAL A O 1
ATOM 506 N N . HIS A 1 70 ? -2.842 -1.620 7.168 1.00 77.31 70 HIS A N 1
ATOM 507 C CA . HIS A 1 70 ? -2.364 -1.899 8.516 1.00 77.31 70 HIS A CA 1
ATOM 508 C C . HIS A 1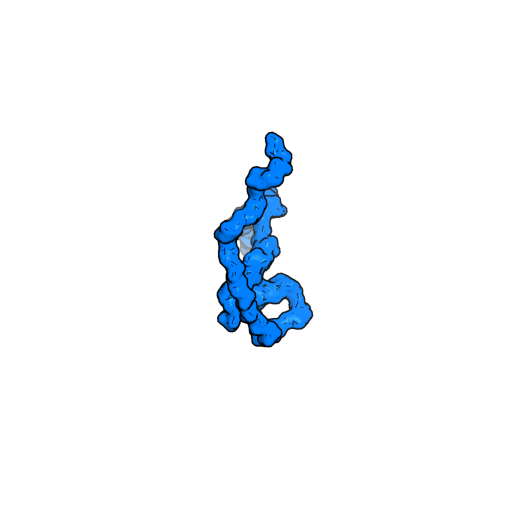 70 ? -2.504 -0.644 9.380 1.00 77.31 70 HIS A C 1
ATOM 510 O O . HIS A 1 70 ? -1.681 0.269 9.257 1.00 77.31 70 HIS A O 1
ATOM 516 N N . PRO A 1 71 ? -3.519 -0.574 10.265 1.00 67.44 71 PRO A N 1
ATOM 517 C CA . PRO A 1 71 ? -3.628 0.543 11.187 1.00 67.44 71 PRO A CA 1
ATOM 518 C C . PRO A 1 71 ? -2.349 0.613 12.016 1.00 67.44 71 PRO A C 1
ATOM 520 O O . PRO A 1 71 ? -1.843 -0.405 12.505 1.00 67.44 71 PRO A O 1
ATOM 523 N N . LYS A 1 72 ? -1.808 1.820 12.186 1.00 69.38 72 LYS A N 1
ATOM 524 C CA . LYS A 1 72 ? -0.686 1.996 13.101 1.00 69.38 72 LYS A CA 1
ATOM 525 C C . LYS A 1 72 ? -1.158 1.598 14.493 1.00 69.38 72 LYS A C 1
ATOM 527 O O . LYS A 1 72 ? -2.269 1.921 14.908 1.00 69.38 72 LYS A O 1
ATOM 532 N N . ILE A 1 73 ? -0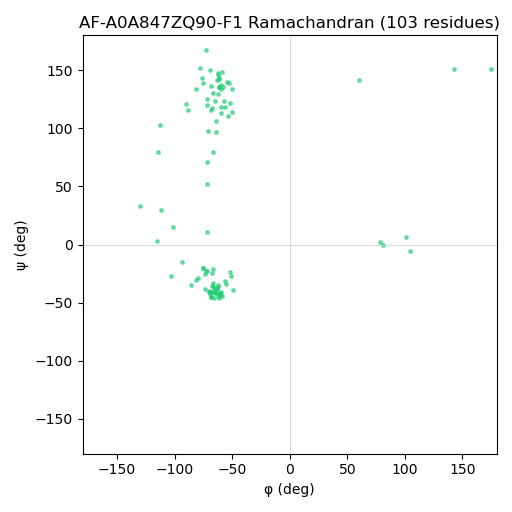.271 0.954 15.244 1.00 62.75 73 ILE A N 1
ATOM 533 C CA . ILE A 1 73 ? -0.503 0.527 16.634 1.00 62.75 73 ILE A CA 1
ATOM 534 C C . ILE A 1 73 ? -1.004 1.693 17.522 1.00 62.75 73 ILE A C 1
ATOM 536 O O . ILE A 1 73 ? -1.681 1.466 18.522 1.00 62.75 73 ILE A O 1
ATOM 540 N N . GLY A 1 74 ? -0.723 2.947 17.143 1.00 62.44 74 GLY A N 1
ATOM 541 C CA . GLY A 1 74 ? -1.235 4.149 17.808 1.00 62.44 74 GLY A CA 1
ATOM 542 C C . GLY A 1 74 ? -2.676 4.557 17.461 1.00 62.44 74 GLY A C 1
ATOM 543 O O . GLY A 1 74 ? -3.340 5.126 18.322 1.00 62.44 74 GLY A O 1
ATOM 544 N N . ASP A 1 75 ? -3.176 4.252 16.261 1.00 61.72 75 ASP A N 1
ATOM 545 C CA . ASP A 1 75 ? -4.492 4.712 15.777 1.00 61.72 75 ASP A CA 1
ATOM 546 C C . ASP A 1 75 ? -5.648 3.847 16.300 1.00 61.72 75 ASP A C 1
ATOM 548 O O . ASP A 1 75 ? -6.745 4.344 16.544 1.00 61.72 75 ASP A O 1
ATOM 552 N N . GLY A 1 76 ? -5.401 2.553 16.539 1.00 59.62 76 GLY A N 1
ATOM 553 C CA . GLY A 1 76 ? -6.407 1.641 17.097 1.00 59.62 76 GLY A CA 1
ATOM 554 C C . GLY A 1 76 ? -6.650 1.821 18.597 1.00 59.62 76 GLY A C 1
ATOM 555 O O . GLY A 1 76 ? -7.698 1.433 19.098 1.00 59.62 76 GLY A O 1
ATOM 556 N N . GLY A 1 77 ? -5.709 2.430 19.324 1.00 64.69 77 GLY A N 1
ATOM 557 C CA . GLY A 1 77 ? -5.756 2.570 20.777 1.00 64.69 77 GLY A CA 1
ATOM 558 C C . GLY A 1 77 ? -5.788 1.225 21.525 1.00 64.69 77 GLY A C 1
ATOM 559 O O . GLY A 1 77 ? -6.496 0.283 21.178 1.00 64.69 77 GLY A O 1
ATOM 560 N N . LYS A 1 78 ? -5.088 1.138 22.662 1.00 66.19 78 LYS A N 1
ATOM 561 C CA . LYS A 1 78 ? -5.084 -0.075 23.513 1.00 66.19 78 LYS A CA 1
ATOM 562 C C . LYS A 1 78 ? -6.499 -0.581 23.858 1.00 66.19 78 LYS A C 1
ATOM 564 O O . LYS A 1 78 ? -6.691 -1.771 24.073 1.00 66.19 78 LYS A O 1
ATOM 569 N N . LYS A 1 79 ? -7.492 0.318 23.887 1.00 67.06 79 LYS A N 1
ATOM 570 C CA . LYS A 1 79 ? -8.897 0.011 24.188 1.00 67.06 79 LYS A CA 1
ATOM 571 C C . LYS A 1 79 ? -9.584 -0.833 23.107 1.00 67.06 79 LYS A C 1
ATOM 573 O O . LYS A 1 79 ? -10.256 -1.799 23.468 1.00 67.06 79 LYS A O 1
ATOM 578 N N . ALA A 1 80 ? -9.425 -0.514 21.819 1.00 73.56 80 ALA A N 1
ATOM 579 C CA . ALA A 1 80 ? -10.077 -1.300 20.767 1.00 73.56 80 ALA A CA 1
ATOM 580 C C . ALA A 1 80 ? -9.466 -2.704 20.690 1.00 73.56 80 ALA A C 1
ATOM 582 O O . ALA A 1 80 ? -10.196 -3.689 20.675 1.00 73.56 80 ALA A O 1
ATOM 583 N N . GLU A 1 81 ? -8.139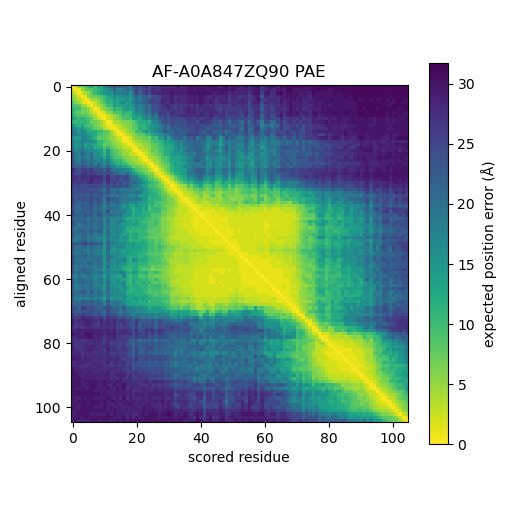 -2.804 20.813 1.00 76.44 81 GLU A N 1
ATOM 584 C CA . GLU A 1 81 ? -7.436 -4.090 20.844 1.00 76.44 81 GLU A CA 1
ATOM 585 C C . GLU A 1 81 ? -7.892 -4.971 22.022 1.00 76.44 81 GLU A C 1
ATOM 587 O O . GLU A 1 81 ? -8.135 -6.168 21.856 1.00 76.44 81 GLU A O 1
ATOM 592 N N . THR A 1 82 ? -8.081 -4.390 23.216 1.00 77.75 82 THR A N 1
ATOM 593 C CA . THR A 1 82 ? -8.654 -5.132 24.352 1.00 77.75 82 THR A CA 1
ATOM 594 C C . THR A 1 82 ? -10.096 -5.566 24.108 1.00 77.75 82 THR A C 1
ATOM 596 O O . THR A 1 82 ? -10.454 -6.684 24.474 1.00 77.75 82 THR A O 1
ATOM 599 N N . ALA A 1 83 ? -10.917 -4.726 23.471 1.00 79.81 83 ALA A N 1
ATOM 600 C CA . ALA A 1 83 ? -12.302 -5.062 23.160 1.00 79.81 83 ALA A CA 1
ATOM 601 C C . ALA A 1 83 ? -12.385 -6.203 22.136 1.00 79.81 83 ALA A C 1
ATOM 603 O O . ALA A 1 83 ? -13.186 -7.120 22.304 1.00 79.81 83 ALA A O 1
ATOM 604 N N . ASP A 1 84 ? -11.531 -6.199 21.115 1.00 81.19 84 ASP A N 1
ATOM 605 C CA . ASP A 1 84 ? -11.503 -7.262 20.111 1.00 81.19 84 ASP A CA 1
ATOM 606 C C . ASP A 1 84 ? -10.962 -8.571 20.689 1.00 81.19 84 ASP A C 1
ATOM 608 O O . ASP A 1 84 ? -11.566 -9.627 20.484 1.00 81.19 84 ASP A O 1
ATOM 612 N N . ARG A 1 85 ? -9.914 -8.519 21.525 1.00 82.00 85 ARG A N 1
ATOM 613 C CA . ARG A 1 85 ? -9.463 -9.696 22.289 1.00 82.00 85 ARG A CA 1
ATOM 614 C C . ARG A 1 85 ? -10.559 -10.241 23.205 1.00 82.00 85 ARG A C 1
ATOM 616 O O . ARG A 1 85 ? -10.729 -11.458 23.279 1.00 82.00 85 ARG A O 1
ATOM 623 N N . ALA A 1 86 ? -11.328 -9.373 23.863 1.00 84.81 86 ALA A N 1
ATOM 624 C CA . ALA A 1 86 ? -12.446 -9.784 24.708 1.00 84.81 86 ALA A CA 1
ATOM 625 C C . ALA A 1 86 ? -13.565 -10.459 23.897 1.00 84.81 86 ALA A C 1
ATOM 627 O O . ALA A 1 86 ? -14.062 -11.504 24.313 1.00 84.81 86 ALA A O 1
ATOM 628 N N . LYS A 1 87 ? -13.919 -9.940 22.711 1.00 85.44 87 LYS A N 1
ATOM 629 C CA . LYS A 1 87 ? -14.900 -10.575 21.807 1.00 85.44 87 LYS A CA 1
ATOM 630 C C . LYS A 1 87 ? -14.451 -11.969 21.361 1.00 85.44 87 LYS A C 1
ATOM 632 O O . LYS A 1 87 ? -15.252 -12.904 21.364 1.00 85.44 87 LYS A O 1
ATOM 637 N N . VAL A 1 88 ? -13.173 -12.123 21.006 1.00 86.62 88 VAL A N 1
ATOM 638 C CA . VAL A 1 88 ? -12.593 -13.421 20.614 1.00 86.62 88 VAL A CA 1
ATOM 639 C C . VAL A 1 88 ? -12.563 -14.401 21.790 1.00 86.62 88 VAL A C 1
ATOM 641 O O . VAL A 1 88 ? -12.776 -15.594 21.601 1.00 86.62 88 VAL A O 1
ATOM 644 N N . ALA A 1 89 ? -12.323 -13.929 23.014 1.00 87.88 89 ALA A N 1
ATOM 645 C CA . ALA A 1 89 ? -12.411 -14.773 24.203 1.00 87.88 89 ALA A CA 1
ATOM 646 C C . ALA A 1 89 ? -13.862 -15.185 24.505 1.00 87.88 89 ALA A C 1
ATOM 648 O O . ALA A 1 89 ? -14.119 -16.356 24.772 1.00 87.88 89 ALA A O 1
ATOM 649 N N . ALA A 1 90 ? -14.817 -14.257 24.399 1.00 86.31 90 ALA A N 1
ATOM 650 C CA . ALA A 1 90 ? -16.233 -14.517 24.650 1.00 86.31 90 ALA A CA 1
ATOM 651 C C . ALA A 1 90 ? -16.829 -15.553 23.682 1.00 86.31 90 ALA A C 1
ATOM 653 O O . ALA A 1 90 ? -17.654 -16.372 24.084 1.00 86.31 90 ALA A O 1
ATOM 654 N N . SER A 1 91 ? -16.388 -15.580 22.419 1.00 82.88 91 SER A N 1
ATOM 655 C CA . SER A 1 91 ? -16.881 -16.553 21.436 1.00 82.88 91 SER A CA 1
ATOM 656 C C . SER A 1 91 ? -16.495 -18.004 21.749 1.00 82.88 91 SER A C 1
ATOM 658 O O . SER A 1 91 ? -17.186 -18.914 21.293 1.00 82.88 91 SER A O 1
ATOM 660 N N . LYS A 1 92 ? -15.448 -18.231 22.555 1.00 84.88 92 LYS A N 1
ATOM 661 C CA . LYS A 1 92 ? -15.037 -19.570 23.012 1.00 84.88 92 LYS A CA 1
ATOM 662 C C . LYS A 1 92 ? -15.979 -20.159 24.062 1.00 84.88 92 LYS A C 1
ATOM 664 O O . LYS A 1 92 ? -16.034 -21.373 24.200 1.00 84.88 92 LYS A O 1
ATOM 669 N N . PHE A 1 93 ? -16.722 -19.315 24.778 1.00 84.62 93 PHE A N 1
ATOM 670 C CA . PHE A 1 93 ? -17.591 -19.716 25.888 1.00 84.62 93 PHE A CA 1
ATOM 671 C C . PHE A 1 93 ? -19.080 -19.544 25.561 1.00 84.62 93 PHE A C 1
ATOM 673 O O . PHE A 1 93 ? -19.886 -19.267 26.449 1.00 84.62 93 PHE A O 1
ATOM 680 N N . LYS A 1 94 ? -19.468 -19.675 24.283 1.00 80.69 94 LYS A N 1
ATOM 681 C CA . LYS A 1 94 ? -20.883 -19.586 23.892 1.00 80.69 94 LYS A CA 1
ATOM 682 C C . LYS A 1 94 ? -21.705 -20.674 24.606 1.00 80.69 94 LYS A C 1
ATOM 684 O O . LYS A 1 94 ? -21.278 -21.829 24.609 1.00 80.69 94 LYS A O 1
ATOM 689 N N . PRO A 1 95 ? -22.872 -20.334 25.187 1.00 80.62 95 PRO A N 1
ATOM 690 C CA . PRO A 1 95 ? -23.734 -21.320 25.829 1.00 80.62 95 PRO A CA 1
ATOM 691 C C . PRO A 1 95 ? -24.230 -22.340 24.798 1.00 80.62 95 PRO A C 1
ATOM 693 O O . PRO A 1 95 ? -24.534 -21.980 23.658 1.00 80.62 95 PRO A O 1
ATOM 696 N N . ALA A 1 96 ? -24.302 -23.611 25.203 1.00 81.38 96 ALA A N 1
ATOM 697 C CA . ALA A 1 96 ? -24.833 -24.676 24.361 1.00 81.38 96 ALA A CA 1
ATOM 698 C C . ALA A 1 96 ? -26.287 -24.372 23.973 1.00 81.38 96 ALA A C 1
ATOM 700 O O . ALA A 1 96 ? -27.082 -23.928 24.806 1.00 81.38 96 ALA A O 1
ATOM 701 N N . THR A 1 97 ? -26.635 -24.608 22.708 1.00 81.50 97 THR A N 1
ATOM 702 C CA . THR A 1 97 ? -28.018 -24.492 22.244 1.00 81.50 97 THR A CA 1
ATOM 703 C C . THR A 1 97 ? -28.905 -25.484 23.001 1.00 81.50 97 THR A C 1
ATOM 705 O O . THR A 1 97 ? -28.505 -26.639 23.179 1.00 81.50 97 THR A O 1
ATOM 708 N N . PRO A 1 98 ? -30.096 -25.059 23.467 1.00 82.75 98 PRO A N 1
ATOM 709 C CA . PRO A 1 98 ? -30.992 -25.941 24.199 1.00 82.75 98 PRO A CA 1
ATOM 710 C C . PRO A 1 98 ? -31.423 -27.118 23.310 1.00 82.75 98 PRO A C 1
ATOM 712 O O . PRO A 1 98 ? -31.612 -26.932 22.101 1.00 82.75 98 PRO A O 1
ATOM 715 N N . PRO A 1 99 ? -31.566 -28.327 23.881 1.00 83.75 99 PRO A N 1
ATOM 716 C CA . PRO A 1 99 ? -31.985 -29.497 23.123 1.00 83.75 99 PRO A CA 1
ATOM 717 C C . PRO A 1 99 ? -33.399 -29.297 22.549 1.00 83.75 99 PRO A C 1
ATOM 719 O O . PRO A 1 99 ? -34.227 -28.627 23.175 1.00 83.75 99 PRO A O 1
ATOM 722 N N . PRO A 1 100 ? -33.694 -29.864 21.364 1.00 85.69 100 PRO A N 1
ATOM 723 C CA . PRO A 1 100 ? -35.019 -29.764 20.764 1.00 85.69 100 PRO A CA 1
ATOM 724 C C . PRO A 1 100 ? -36.074 -30.436 21.661 1.00 85.69 100 PRO A C 1
ATOM 726 O O . PRO A 1 100 ? -35.771 -31.444 22.307 1.00 85.69 100 PRO A O 1
ATOM 729 N N . PRO A 1 101 ? -37.315 -29.912 21.704 1.00 82.88 101 PRO A N 1
ATOM 730 C CA . PRO A 1 101 ? -38.369 -30.492 22.523 1.00 82.88 101 PRO A CA 1
ATOM 731 C C . PRO A 1 101 ? -38.685 -31.914 22.053 1.00 82.88 101 PRO A C 1
ATOM 733 O O . PRO A 1 101 ? -38.917 -32.160 20.866 1.00 82.88 101 PRO A O 1
ATOM 736 N N . THR A 1 102 ? -38.709 -32.856 22.994 1.00 79.69 102 THR A N 1
ATOM 737 C CA . THR A 1 102 ? -39.140 -34.228 22.739 1.00 79.69 102 THR A CA 1
ATOM 738 C C . THR A 1 102 ? -40.640 -34.226 22.456 1.00 79.69 102 THR A C 1
ATOM 740 O O . THR A 1 102 ? -41.457 -33.853 23.295 1.00 79.69 102 THR A O 1
ATOM 743 N N . ARG A 1 103 ? -41.018 -34.614 21.235 1.00 75.06 103 ARG A N 1
ATOM 744 C CA . ARG A 1 103 ? -42.420 -34.810 20.860 1.00 75.06 103 ARG A CA 1
ATOM 745 C C . ARG A 1 103 ? -42.926 -36.062 21.580 1.00 75.06 103 ARG A C 1
ATOM 747 O O . ARG A 1 103 ? -42.663 -37.170 21.126 1.00 75.06 103 ARG A O 1
ATOM 754 N N . LEU A 1 104 ? -43.602 -35.874 22.710 1.00 72.69 104 LEU A N 1
ATOM 755 C CA . LEU A 1 104 ? -44.389 -36.927 23.351 1.00 72.69 104 LEU A CA 1
ATOM 756 C C . LEU A 1 104 ? -45.579 -37.241 22.430 1.00 72.69 104 LEU A C 1
ATOM 758 O O . LEU A 1 104 ? -46.350 -36.337 22.100 1.00 72.69 104 LEU A O 1
ATOM 762 N N . GLN A 1 105 ? -45.629 -38.483 21.941 1.00 63.84 105 GLN A N 1
ATOM 763 C CA . GLN A 1 105 ? -46.764 -39.078 21.227 1.00 63.84 105 GLN A CA 1
ATOM 764 C C . GLN A 1 105 ? -47.717 -39.731 22.222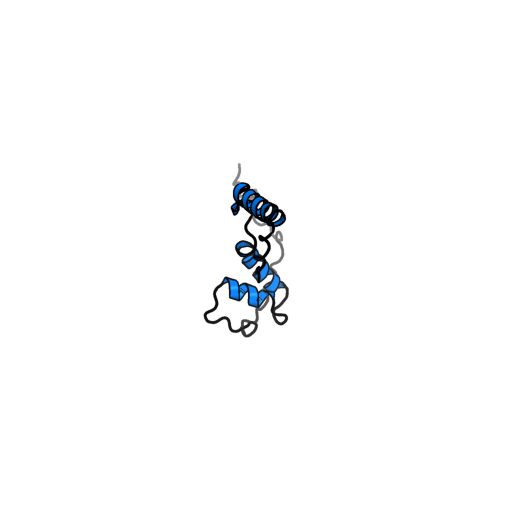 1.00 63.84 105 GLN A C 1
ATOM 766 O O . GLN A 1 105 ? -47.212 -40.239 23.249 1.00 63.84 105 GLN A O 1
#

Mean predicted aligned error: 16.86 Å

Radius of gyration: 29.77 Å; Cα contacts (8 Å, |Δi|>4): 38; chains: 1; bounding box: 84×75×49 Å

Foldseek 3Di:
DPPDVPPHPDDDVVPDDPDDPPDPDPPPPPQADPCPPPDLLVRLVRQLPDPSHPNVSNVVSCVVNCCVVPPPPVVCDPVNVVVVVVVVVVVVVDDDDDDDDDPDD